Protein AF-A0A523Z1K8-F1 (afdb_monomer_lite)

pLDDT: mean 71.81, std 11.71, range [42.38, 91.81]

Foldseek 3Di:
DDDDDDPDDDDDPPPPVVVVVVVVVVVVVVVVVVVCCQPPCVHPVVVVVVVVVVVVVVVVVVVVVVVVVVVVVVVVVVVVVVVNVVVVCCVPVVDDDPPDDDDDDDDD

Structure (mmCIF, N/CA/C/O backbone):
data_AF-A0A523Z1K8-F1
#
_entry.id   AF-A0A523Z1K8-F1
#
loop_
_atom_site.group_PDB
_atom_site.id
_atom_site.type_symbol
_atom_site.label_atom_id
_atom_site.label_alt_id
_atom_site.label_comp_id
_atom_site.label_asym_id
_atom_site.label_entity_id
_atom_site.label_seq_id
_atom_site.pdbx_PDB_ins_code
_atom_site.Cartn_x
_atom_site.Cartn_y
_atom_site.Cartn_z
_atom_site.occupancy
_atom_site.B_iso_or_equiv
_atom_site.auth_seq_id
_atom_site.auth_comp_id
_atom_site.auth_asym_id
_atom_site.auth_atom_id
_atom_site.pdbx_PDB_model_num
ATOM 1 N N . MET A 1 1 ? 56.025 -44.637 -50.572 1.00 42.38 1 MET A N 1
ATOM 2 C CA . MET A 1 1 ? 56.628 -43.355 -50.149 1.00 42.38 1 MET A CA 1
ATOM 3 C C . MET A 1 1 ? 55.493 -42.391 -49.822 1.00 42.38 1 MET A C 1
ATOM 5 O O . MET A 1 1 ? 54.507 -42.366 -50.547 1.00 42.38 1 MET A O 1
ATOM 9 N N . LEU A 1 2 ? 55.574 -41.760 -48.653 1.00 48.25 2 LEU A N 1
ATOM 10 C CA . LEU A 1 2 ? 54.483 -41.119 -47.914 1.00 48.25 2 LEU A CA 1
ATOM 11 C C . LEU A 1 2 ? 53.985 -39.788 -48.511 1.00 48.25 2 LEU A C 1
ATOM 13 O O . LEU A 1 2 ? 54.772 -38.996 -49.007 1.00 48.25 2 LEU A O 1
ATOM 17 N N . GLN A 1 3 ? 52.672 -39.584 -48.345 1.00 57.62 3 GLN A N 1
ATOM 18 C CA . GLN A 1 3 ? 51.956 -38.380 -47.883 1.00 57.62 3 GLN A CA 1
ATOM 19 C C . GLN A 1 3 ? 52.381 -36.993 -48.393 1.00 57.62 3 GLN A C 1
ATOM 21 O O . GLN A 1 3 ? 53.470 -36.534 -48.086 1.00 57.62 3 GLN A O 1
ATOM 26 N N . TYR A 1 4 ? 51.407 -36.225 -48.907 1.00 58.47 4 TYR A N 1
ATOM 27 C CA . TYR A 1 4 ? 50.856 -35.093 -48.135 1.00 58.47 4 TYR A CA 1
ATOM 28 C C . TYR A 1 4 ? 49.564 -34.545 -48.774 1.00 58.47 4 TYR A C 1
ATOM 30 O O . TYR A 1 4 ? 49.585 -33.714 -49.680 1.00 58.47 4 TYR A O 1
ATOM 38 N N . THR A 1 5 ? 48.397 -34.970 -48.286 1.00 58.38 5 THR A N 1
ATOM 39 C CA . THR A 1 5 ? 47.136 -34.281 -48.596 1.00 58.38 5 THR A CA 1
ATOM 40 C C . THR A 1 5 ? 47.060 -33.005 -47.763 1.00 58.38 5 THR A C 1
ATOM 42 O O . THR A 1 5 ? 46.872 -33.043 -46.545 1.00 58.38 5 THR A O 1
ATOM 45 N N . ASN A 1 6 ? 47.228 -31.864 -48.426 1.00 55.41 6 ASN A N 1
ATOM 46 C CA . ASN A 1 6 ? 47.252 -30.542 -47.816 1.00 55.41 6 ASN A CA 1
ATOM 47 C C . ASN A 1 6 ? 45.864 -30.158 -47.258 1.00 55.41 6 ASN A C 1
ATOM 49 O O . ASN A 1 6 ? 44.970 -29.705 -47.975 1.00 55.41 6 ASN A O 1
ATOM 53 N N . ARG A 1 7 ? 45.678 -30.340 -45.945 1.00 59.66 7 ARG A N 1
ATOM 54 C CA . ARG A 1 7 ? 44.539 -29.808 -45.188 1.00 59.66 7 ARG A CA 1
ATOM 55 C C . ARG A 1 7 ? 44.713 -28.305 -44.963 1.00 59.66 7 ARG A C 1
ATOM 57 O O . ARG A 1 7 ? 45.258 -27.893 -43.947 1.00 59.66 7 ARG A O 1
ATOM 64 N N . LYS A 1 8 ? 44.156 -27.475 -45.847 1.00 48.44 8 LYS A N 1
ATOM 65 C CA . LYS A 1 8 ? 43.859 -26.063 -45.534 1.00 48.44 8 LYS A CA 1
ATOM 66 C C . LYS A 1 8 ? 42.427 -25.687 -45.913 1.00 48.44 8 LYS A C 1
ATOM 68 O O . LYS A 1 8 ? 42.166 -24.782 -46.698 1.00 48.44 8 LYS A O 1
ATOM 73 N N . LYS A 1 9 ? 41.478 -26.394 -45.291 1.00 52.28 9 LYS A N 1
ATOM 74 C CA . LYS A 1 9 ? 40.128 -25.877 -45.025 1.00 52.28 9 LYS A CA 1
ATOM 75 C C . LYS A 1 9 ? 40.201 -24.958 -43.787 1.00 52.28 9 LYS A C 1
ATOM 77 O O . LYS A 1 9 ? 41.040 -25.174 -42.921 1.00 52.28 9 LYS A O 1
ATOM 82 N N . PHE A 1 10 ? 39.289 -23.985 -43.697 1.00 55.44 10 PHE A N 1
ATOM 83 C CA . PHE A 1 10 ? 38.860 -23.302 -42.457 1.00 55.44 10 PHE A CA 1
ATOM 84 C C . PHE A 1 10 ? 39.442 -21.950 -41.976 1.00 55.44 10 PHE A C 1
ATOM 86 O O . PHE A 1 10 ? 39.199 -21.600 -40.829 1.00 55.44 10 PHE A O 1
ATOM 93 N N . TYR A 1 11 ? 40.052 -21.086 -42.804 1.00 56.31 11 TYR A N 1
ATOM 94 C CA . TYR A 1 11 ? 40.395 -19.714 -42.335 1.00 56.31 11 TYR A CA 1
ATOM 95 C C . TYR A 1 11 ? 40.145 -18.560 -43.328 1.00 56.31 11 TYR A C 1
ATOM 97 O O . TYR A 1 11 ? 40.887 -17.585 -43.339 1.00 56.31 11 TYR A O 1
ATOM 105 N N . ARG A 1 12 ? 39.074 -18.599 -44.142 1.00 51.94 12 ARG A N 1
ATOM 106 C CA . ARG A 1 12 ? 38.720 -17.469 -45.046 1.00 51.94 12 ARG A CA 1
ATOM 107 C C . ARG A 1 12 ? 37.480 -16.651 -44.671 1.00 51.94 12 ARG A C 1
ATOM 109 O O . ARG A 1 12 ? 37.281 -15.597 -45.263 1.00 51.94 12 ARG A O 1
ATOM 116 N N . ASN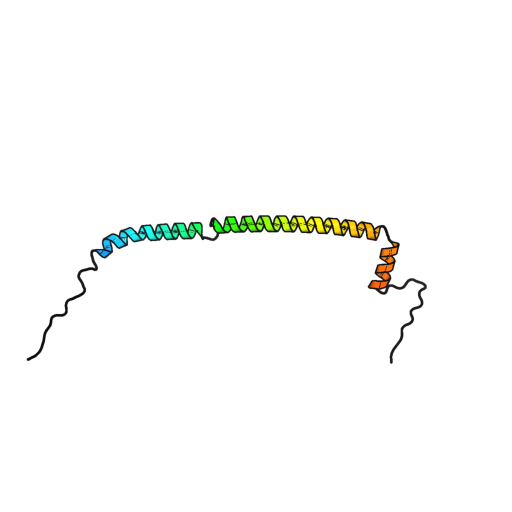 A 1 13 ? 36.689 -17.046 -43.667 1.00 53.06 13 ASN A N 1
ATOM 117 C CA . ASN A 1 13 ? 35.390 -16.396 -43.400 1.00 53.06 13 ASN A CA 1
ATOM 118 C C . ASN A 1 13 ? 35.307 -15.517 -42.135 1.00 53.06 13 ASN A C 1
ATOM 120 O O . ASN A 1 13 ? 34.239 -15.008 -41.806 1.00 53.06 13 ASN A O 1
ATOM 124 N N . LYS A 1 14 ? 36.423 -15.266 -41.434 1.00 51.59 14 LYS A N 1
ATOM 125 C CA . LYS A 1 14 ? 36.432 -14.395 -40.237 1.00 51.59 14 LYS A CA 1
ATOM 126 C C . LYS A 1 14 ? 36.305 -12.893 -40.547 1.00 51.59 14 LYS A C 1
ATOM 128 O O . LYS A 1 14 ? 36.042 -12.121 -39.630 1.00 51.59 14 LYS A O 1
ATOM 133 N N . PHE A 1 15 ? 36.482 -12.456 -41.798 1.00 51.56 15 PHE A N 1
ATOM 134 C CA . PHE A 1 15 ? 36.570 -11.024 -42.132 1.00 51.56 15 PHE A CA 1
ATOM 135 C C . PHE A 1 15 ? 35.251 -10.381 -42.601 1.00 51.56 15 PHE A C 1
ATOM 137 O O . PHE A 1 15 ? 35.044 -9.196 -42.351 1.00 51.56 15 PHE A O 1
ATOM 144 N N . ARG A 1 16 ? 34.316 -11.138 -43.202 1.00 51.56 16 ARG A N 1
ATOM 145 C CA . ARG 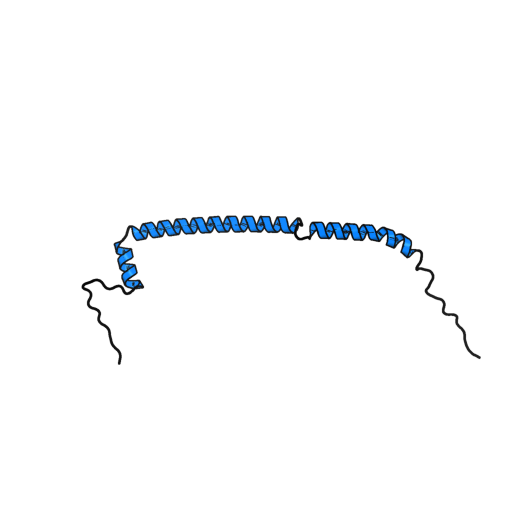A 1 16 ? 32.996 -10.604 -43.610 1.00 51.56 16 ARG A CA 1
ATOM 146 C C . ARG A 1 16 ? 31.969 -10.570 -42.471 1.00 51.56 16 ARG A C 1
ATOM 148 O O . ARG A 1 16 ? 31.182 -9.629 -42.410 1.00 51.56 16 ARG A O 1
ATOM 155 N N . LEU A 1 17 ? 32.035 -11.505 -41.514 1.00 56.06 17 LEU A N 1
ATOM 156 C CA . LEU A 1 17 ? 31.176 -11.477 -40.317 1.00 56.06 17 LEU A CA 1
ATOM 157 C C . LEU A 1 17 ? 31.426 -10.237 -39.442 1.00 56.06 17 LEU A C 1
ATOM 159 O O . LEU A 1 17 ? 30.488 -9.673 -38.882 1.00 56.06 17 LEU A O 1
ATOM 163 N N . LYS A 1 18 ? 32.675 -9.756 -39.365 1.00 54.91 18 LYS A N 1
ATOM 164 C CA . LYS A 1 18 ? 33.047 -8.602 -38.528 1.00 54.91 18 LYS A CA 1
ATOM 165 C C . LYS A 1 18 ? 32.341 -7.299 -38.916 1.00 54.91 18 LYS A C 1
ATOM 167 O O . LYS A 1 18 ? 32.221 -6.419 -38.069 1.00 54.91 18 LYS A O 1
ATOM 172 N N . ARG A 1 19 ? 31.877 -7.146 -40.163 1.00 59.09 19 ARG A N 1
ATOM 173 C CA . ARG A 1 19 ? 31.250 -5.895 -40.628 1.00 59.09 19 ARG A CA 1
ATOM 174 C C . ARG A 1 19 ? 29.775 -5.787 -40.232 1.00 59.09 19 ARG A C 1
ATOM 176 O O . ARG A 1 19 ? 29.321 -4.688 -39.935 1.00 59.09 19 ARG A O 1
ATOM 183 N N . HIS A 1 20 ? 29.060 -6.911 -40.171 1.00 61.59 20 HIS A N 1
ATOM 184 C CA . HIS A 1 20 ? 27.662 -6.951 -39.728 1.00 61.59 20 HIS A CA 1
ATOM 185 C C . HIS A 1 20 ? 27.540 -7.119 -38.207 1.00 61.59 20 HIS A C 1
ATOM 187 O O . HIS A 1 20 ? 26.675 -6.488 -37.611 1.00 61.59 20 HIS A O 1
ATOM 193 N N . LEU A 1 21 ? 28.462 -7.841 -37.552 1.00 62.50 21 LEU A N 1
ATOM 194 C CA . LEU A 1 21 ? 28.492 -7.934 -36.083 1.00 62.50 21 LEU A CA 1
ATOM 195 C C . LEU A 1 21 ? 28.674 -6.564 -35.409 1.00 62.50 21 LEU A C 1
ATOM 197 O O . LEU A 1 21 ? 28.011 -6.277 -34.419 1.00 62.50 21 LEU A O 1
ATOM 201 N N . LYS A 1 22 ? 29.518 -5.686 -35.970 1.00 67.00 22 LYS A N 1
ATOM 202 C CA . LYS A 1 22 ? 29.710 -4.320 -35.447 1.00 67.00 22 LYS A CA 1
ATOM 203 C C . LYS A 1 22 ? 28.448 -3.452 -35.537 1.00 67.00 22 LYS A C 1
ATOM 205 O O . LYS A 1 22 ? 28.287 -2.556 -34.722 1.00 67.00 22 LYS A O 1
ATOM 210 N N . LYS A 1 23 ? 27.564 -3.715 -36.509 1.00 75.94 23 LYS A N 1
ATOM 211 C CA . LYS A 1 23 ? 26.286 -2.999 -36.674 1.00 75.94 23 LYS A CA 1
ATOM 212 C C . LYS A 1 23 ? 25.175 -3.557 -35.782 1.00 75.94 23 LYS A C 1
ATOM 214 O O . LYS A 1 23 ? 24.271 -2.820 -35.419 1.00 75.94 23 LYS A O 1
ATOM 219 N N . LEU A 1 24 ? 25.259 -4.834 -35.414 1.00 80.44 24 LEU A N 1
ATOM 220 C CA . LEU A 1 24 ? 24.315 -5.487 -34.502 1.00 80.44 24 LEU A CA 1
ATOM 221 C C . LEU A 1 24 ? 24.598 -5.165 -33.029 1.00 80.44 24 LEU A C 1
ATOM 223 O O . LEU A 1 24 ? 23.669 -5.124 -32.229 1.00 80.44 24 LEU A O 1
ATOM 227 N N . LEU A 1 25 ? 25.855 -4.879 -32.681 1.00 85.31 25 LEU A N 1
ATOM 228 C CA . LEU A 1 25 ? 26.259 -4.504 -31.324 1.00 85.31 25 LEU A CA 1
ATOM 229 C C . LEU A 1 25 ? 25.446 -3.328 -30.730 1.00 85.31 25 LEU A C 1
ATOM 231 O O . LEU A 1 25 ? 24.921 -3.496 -29.630 1.00 85.31 25 LEU A O 1
ATOM 235 N N . PRO A 1 26 ? 25.269 -2.176 -31.417 1.00 88.94 26 PRO A N 1
ATOM 236 C CA . PRO A 1 26 ? 24.464 -1.080 -30.875 1.00 88.94 26 PRO A CA 1
ATOM 237 C C . PRO A 1 26 ? 22.975 -1.427 -30.783 1.00 88.94 26 PRO A C 1
ATOM 239 O O . PRO A 1 26 ? 22.305 -0.962 -29.871 1.00 88.94 26 PRO A O 1
ATOM 242 N N . ILE A 1 27 ? 22.455 -2.270 -31.681 1.00 88.94 27 ILE A N 1
ATOM 243 C CA . ILE A 1 27 ? 21.046 -2.692 -31.669 1.00 88.94 27 ILE A CA 1
ATOM 244 C C . ILE A 1 27 ? 20.767 -3.571 -30.447 1.00 88.94 27 ILE A C 1
ATOM 246 O O . ILE A 1 27 ? 19.774 -3.371 -29.757 1.00 88.94 27 ILE A O 1
ATOM 250 N N . ILE A 1 28 ? 21.668 -4.506 -30.142 1.00 90.12 28 ILE A N 1
ATOM 251 C CA . ILE A 1 28 ? 21.569 -5.367 -28.958 1.00 90.12 28 ILE A CA 1
ATOM 252 C C . ILE A 1 28 ? 21.738 -4.547 -27.676 1.00 90.12 28 ILE A C 1
ATOM 254 O O . ILE A 1 28 ? 20.991 -4.753 -26.724 1.00 90.12 28 ILE A O 1
ATOM 258 N N . ALA A 1 29 ? 22.671 -3.592 -27.655 1.00 90.25 29 ALA A N 1
ATOM 259 C CA . ALA A 1 29 ? 22.851 -2.698 -26.515 1.00 90.25 29 ALA A CA 1
ATOM 260 C C . ALA A 1 29 ? 21.605 -1.829 -26.268 1.00 90.25 29 ALA A C 1
ATOM 262 O O . ALA A 1 29 ? 21.157 -1.709 -25.130 1.00 90.25 29 ALA A O 1
ATOM 263 N N . LEU A 1 30 ? 21.005 -1.281 -27.328 1.00 91.81 30 LEU A N 1
ATOM 264 C CA . LEU A 1 30 ? 19.780 -0.488 -27.241 1.00 91.81 30 LEU A CA 1
ATOM 265 C C . LEU A 1 30 ? 18.585 -1.338 -26.789 1.00 91.81 30 LEU A C 1
ATOM 267 O O . LEU A 1 30 ? 17.825 -0.914 -25.923 1.00 91.81 30 LEU A O 1
ATOM 271 N N . ALA A 1 31 ? 18.442 -2.551 -27.328 1.00 89.81 31 ALA A N 1
ATOM 272 C CA . ALA A 1 31 ? 17.400 -3.486 -26.917 1.00 89.81 31 ALA A CA 1
ATOM 273 C C . ALA A 1 31 ? 17.558 -3.907 -25.447 1.00 89.81 31 ALA A C 1
ATOM 275 O O . ALA A 1 31 ? 16.577 -3.931 -24.711 1.00 89.81 31 ALA A O 1
ATOM 276 N N . GLY A 1 32 ? 18.788 -4.176 -24.997 1.00 89.31 32 GLY A N 1
ATOM 277 C CA . GLY A 1 32 ? 19.089 -4.475 -23.597 1.00 89.31 32 GLY A CA 1
ATOM 278 C C . GLY A 1 32 ? 18.811 -3.292 -22.668 1.00 89.31 32 GLY A C 1
ATOM 279 O O . GLY A 1 32 ? 18.244 -3.478 -21.595 1.00 89.31 32 GLY A O 1
ATOM 280 N N . TYR A 1 33 ? 19.133 -2.071 -23.102 1.00 86.31 33 TYR A N 1
ATOM 281 C CA . TYR A 1 33 ? 18.828 -0.847 -22.362 1.00 86.31 33 TYR A CA 1
ATOM 282 C C . TYR A 1 33 ? 17.316 -0.623 -22.230 1.00 86.31 33 TYR A C 1
ATOM 284 O O . TYR A 1 33 ? 16.824 -0.398 -21.128 1.00 86.31 33 TYR A O 1
ATOM 292 N N . LEU A 1 34 ? 16.563 -0.766 -23.325 1.00 85.31 34 LEU A N 1
ATOM 293 C CA . LEU A 1 34 ? 15.099 -0.684 -23.319 1.00 85.31 34 LEU A CA 1
ATOM 294 C C . LEU A 1 34 ? 14.473 -1.773 -22.442 1.00 85.31 34 LEU A C 1
ATOM 296 O O . LEU A 1 34 ? 13.565 -1.487 -21.667 1.00 85.31 34 LEU A O 1
ATOM 300 N N . TYR A 1 35 ? 14.982 -3.003 -22.519 1.00 84.25 35 TYR A N 1
ATOM 301 C CA . TYR A 1 35 ? 14.532 -4.108 -21.676 1.00 84.25 35 TYR A CA 1
ATOM 302 C C . TYR A 1 35 ? 14.775 -3.820 -20.190 1.00 84.25 35 TYR A C 1
ATOM 304 O O . TYR A 1 35 ? 13.870 -3.991 -19.378 1.00 84.25 35 TYR A O 1
ATOM 312 N N . TYR A 1 36 ? 15.960 -3.317 -19.833 1.00 82.38 36 TYR A N 1
ATOM 313 C CA . TYR A 1 36 ? 16.278 -2.910 -18.464 1.00 82.38 36 TYR A CA 1
ATOM 314 C C . TYR A 1 36 ? 15.393 -1.753 -17.979 1.00 82.38 36 TYR A C 1
ATOM 316 O O . TYR A 1 36 ? 15.001 -1.721 -16.819 1.00 82.38 36 TYR A O 1
ATOM 324 N N . LEU A 1 37 ? 15.025 -0.825 -18.862 1.00 78.38 37 LEU A N 1
ATOM 325 C CA . LEU A 1 37 ? 14.149 0.299 -18.527 1.00 78.38 37 LEU A CA 1
ATOM 326 C C . LEU A 1 37 ? 12.686 -0.150 -18.330 1.00 78.38 37 LEU A C 1
ATOM 328 O O . LEU A 1 37 ? 11.988 0.369 -17.463 1.00 78.38 37 LEU A O 1
ATOM 332 N N . LEU A 1 38 ? 12.237 -1.159 -19.085 1.00 72.38 38 LEU A N 1
ATOM 333 C CA . LEU A 1 38 ? 10.881 -1.718 -19.013 1.00 72.38 38 LEU A CA 1
ATOM 334 C C . LEU A 1 38 ? 10.685 -2.712 -17.856 1.00 72.38 38 LEU A C 1
ATOM 336 O O . LEU A 1 38 ? 9.629 -2.692 -17.221 1.00 72.38 38 LEU A O 1
ATOM 340 N N . LEU A 1 39 ? 11.673 -3.573 -17.588 1.00 69.62 39 LEU A N 1
ATOM 341 C CA . LEU A 1 39 ? 11.630 -4.606 -16.539 1.00 69.62 39 LEU A CA 1
ATOM 342 C C . LEU A 1 39 ? 12.426 -4.246 -15.277 1.00 69.62 39 LEU A C 1
ATOM 344 O O . LEU A 1 39 ? 12.456 -5.026 -14.327 1.00 69.62 39 LEU A O 1
ATOM 348 N N . GLY A 1 40 ? 13.086 -3.092 -15.256 1.00 71.12 40 GLY A N 1
ATOM 349 C CA . GLY A 1 40 ? 13.838 -2.629 -14.098 1.00 71.12 40 GLY A CA 1
ATOM 350 C C . GLY A 1 40 ? 12.949 -2.335 -12.884 1.00 71.12 40 GLY A C 1
ATOM 351 O O . GLY A 1 40 ? 11.719 -2.352 -12.972 1.00 71.12 40 GLY A O 1
ATOM 352 N N . PRO A 1 41 ? 13.557 -1.994 -11.736 1.00 63.00 41 PRO A N 1
ATOM 353 C CA . PRO A 1 41 ? 12.831 -1.704 -10.495 1.00 63.00 41 PRO A CA 1
ATOM 354 C C . PRO A 1 41 ? 11.824 -0.545 -10.625 1.00 63.00 41 PRO A C 1
ATOM 356 O O . PRO A 1 41 ? 10.817 -0.529 -9.920 1.00 63.00 41 PRO A O 1
ATOM 359 N N . TYR A 1 42 ? 12.053 0.376 -11.568 1.00 65.19 42 TYR A N 1
ATOM 360 C CA . TYR A 1 42 ? 11.157 1.490 -11.918 1.00 65.19 42 TYR A CA 1
ATOM 361 C C . TYR A 1 42 ? 10.322 1.234 -13.186 1.00 65.19 42 TYR A C 1
ATOM 363 O O . TYR A 1 42 ? 9.706 2.149 -13.728 1.00 65.19 42 TYR A O 1
ATOM 371 N N . GLY A 1 43 ? 10.324 0.002 -13.694 1.00 70.00 43 GLY A N 1
ATOM 372 C CA . GLY A 1 43 ? 9.636 -0.371 -14.920 1.00 70.00 43 GLY A CA 1
ATOM 373 C C . GLY A 1 43 ? 8.113 -0.294 -14.803 1.00 70.00 43 GLY A C 1
ATOM 374 O O . GLY A 1 43 ? 7.531 -0.423 -13.721 1.00 70.00 43 GLY A O 1
ATOM 375 N N . PHE A 1 44 ? 7.446 -0.147 -15.950 1.00 66.81 44 PHE A N 1
ATOM 376 C CA . PHE A 1 44 ? 5.982 -0.053 -16.060 1.00 66.81 44 PHE A CA 1
ATOM 377 C C . PHE A 1 44 ? 5.241 -1.216 -15.385 1.00 66.81 44 PHE A C 1
ATOM 379 O O . PHE A 1 44 ? 4.156 -1.030 -14.833 1.00 66.81 44 PHE A O 1
ATOM 386 N N . ILE A 1 45 ? 5.836 -2.411 -15.396 1.00 72.12 45 ILE A N 1
ATOM 387 C CA . ILE A 1 45 ? 5.273 -3.607 -14.758 1.00 72.12 45 ILE A CA 1
ATOM 388 C C . ILE A 1 45 ? 5.196 -3.419 -13.242 1.00 72.12 45 ILE A C 1
ATOM 390 O O . ILE A 1 45 ? 4.173 -3.734 -12.634 1.00 72.12 45 ILE A O 1
ATOM 394 N N . ASN A 1 46 ? 6.248 -2.860 -12.639 1.00 74.62 46 ASN A N 1
ATOM 395 C CA . ASN A 1 46 ? 6.302 -2.651 -11.200 1.00 74.62 46 ASN A CA 1
ATOM 396 C C . ASN A 1 46 ? 5.313 -1.558 -10.782 1.00 74.62 46 ASN A C 1
ATOM 398 O O . ASN A 1 46 ? 4.559 -1.752 -9.839 1.00 74.62 46 ASN A O 1
ATOM 402 N N . ILE A 1 47 ? 5.202 -0.473 -11.556 1.00 76.44 47 ILE A N 1
ATOM 403 C CA . ILE A 1 47 ? 4.192 0.578 -11.335 1.00 76.44 47 ILE A CA 1
ATOM 404 C C . ILE A 1 47 ? 2.770 -0.003 -11.381 1.00 76.44 47 ILE A C 1
ATOM 406 O O . ILE A 1 47 ? 1.923 0.333 -10.552 1.00 76.44 47 ILE A O 1
ATOM 410 N N . CYS A 1 48 ? 2.498 -0.902 -12.329 1.00 76.38 48 CYS A N 1
ATOM 411 C CA . CYS A 1 48 ? 1.194 -1.550 -12.436 1.00 76.38 48 CYS A CA 1
ATOM 412 C C . CYS A 1 48 ? 0.926 -2.500 -11.254 1.00 76.38 48 CYS A C 1
ATOM 414 O O . CYS A 1 48 ? -0.200 -2.562 -10.759 1.00 76.38 48 CYS A O 1
ATOM 416 N N . ARG A 1 49 ? 1.958 -3.202 -10.764 1.00 79.25 49 ARG A N 1
ATOM 417 C CA . ARG A 1 49 ? 1.861 -4.052 -9.569 1.00 79.25 49 ARG A CA 1
ATOM 418 C C . ARG A 1 49 ? 1.620 -3.224 -8.307 1.00 79.25 49 ARG A C 1
ATOM 420 O O 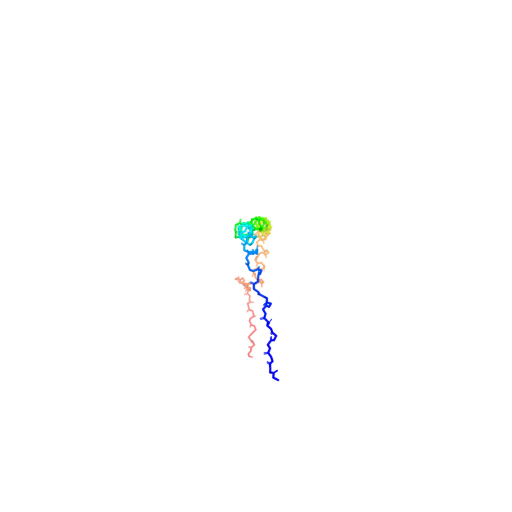. ARG A 1 49 ? 0.678 -3.519 -7.581 1.00 79.25 49 ARG A O 1
ATOM 427 N N . LEU A 1 50 ? 2.378 -2.143 -8.118 1.00 77.69 50 LEU A N 1
ATOM 428 C CA . LEU A 1 50 ? 2.231 -1.219 -6.992 1.00 77.69 50 LEU A CA 1
ATOM 429 C C . LEU A 1 50 ? 0.833 -0.593 -6.958 1.00 77.69 50 LEU A C 1
ATOM 431 O O . LEU A 1 50 ? 0.211 -0.568 -5.905 1.00 77.69 50 LEU A O 1
ATOM 435 N N . LYS A 1 51 ? 0.284 -0.172 -8.106 1.00 79.31 51 LYS A N 1
ATOM 436 C CA . LYS A 1 51 ? -1.100 0.333 -8.164 1.00 79.31 51 LYS A CA 1
ATOM 437 C C . LYS A 1 51 ? -2.135 -0.718 -7.766 1.00 79.31 51 LYS A C 1
ATOM 439 O O . LYS A 1 51 ? -3.133 -0.380 -7.138 1.00 79.31 51 LYS A O 1
ATOM 444 N N . LYS A 1 52 ? -1.935 -1.987 -8.139 1.00 79.56 52 LYS A N 1
ATOM 445 C CA . LYS A 1 52 ? -2.836 -3.075 -7.724 1.00 79.56 52 LYS A CA 1
ATOM 446 C C . LYS A 1 52 ? -2.737 -3.346 -6.223 1.00 79.56 52 LYS A C 1
ATOM 448 O O . LYS A 1 52 ? -3.769 -3.564 -5.594 1.00 79.56 52 LYS A O 1
ATOM 453 N N . GLU A 1 53 ? -1.527 -3.317 -5.672 1.00 82.31 53 GLU A N 1
ATOM 454 C CA . GLU A 1 53 ? -1.280 -3.455 -4.233 1.00 82.31 53 GLU A CA 1
ATOM 455 C C . GLU A 1 53 ? -1.903 -2.285 -3.454 1.00 82.31 53 GLU A C 1
ATOM 457 O O . GLU A 1 53 ? -2.626 -2.504 -2.491 1.00 82.31 53 GLU A O 1
ATOM 462 N N . GLU A 1 54 ? -1.744 -1.044 -3.912 1.00 82.62 54 GLU A N 1
ATOM 463 C CA . GLU A 1 54 ? -2.375 0.132 -3.297 1.00 82.62 54 GLU A CA 1
ATOM 464 C C . GLU A 1 54 ? -3.906 -0.009 -3.231 1.00 82.62 54 GLU A C 1
ATOM 466 O O . GLU A 1 54 ? -4.533 0.250 -2.201 1.00 82.62 54 GLU A O 1
ATOM 471 N N . LEU A 1 55 ? -4.517 -0.489 -4.316 1.00 84.19 55 LEU A N 1
ATOM 472 C CA . LEU A 1 55 ? -5.963 -0.684 -4.400 1.00 84.19 55 LEU A CA 1
ATOM 473 C C . LEU A 1 55 ? -6.447 -1.825 -3.492 1.00 84.19 55 LEU A C 1
ATOM 475 O O . LEU A 1 55 ? -7.533 -1.732 -2.916 1.00 84.19 55 LEU A O 1
ATOM 479 N N . SER A 1 56 ? -5.653 -2.889 -3.328 1.00 84.56 56 SER A N 1
ATOM 480 C CA . SER A 1 56 ? -5.977 -3.979 -2.404 1.00 84.56 56 SER A CA 1
ATOM 481 C C . SER A 1 56 ? -5.815 -3.556 -0.943 1.00 84.56 56 SER A C 1
ATOM 483 O O . SER A 1 56 ? -6.664 -3.906 -0.124 1.00 84.56 56 SER A O 1
ATOM 485 N N . PHE A 1 57 ? -4.792 -2.764 -0.611 1.00 81.06 57 PHE A N 1
ATOM 486 C CA . PHE A 1 57 ? -4.618 -2.199 0.728 1.00 81.06 57 PHE A CA 1
ATOM 487 C C . PHE A 1 57 ? -5.736 -1.222 1.081 1.00 81.06 57 PHE A C 1
ATOM 489 O O . PHE A 1 57 ? -6.257 -1.270 2.194 1.00 81.06 57 PHE A O 1
ATOM 496 N N . LYS A 1 58 ? -6.168 -0.385 0.132 1.00 84.94 58 LYS A N 1
ATOM 497 C CA . LYS A 1 58 ? -7.282 0.542 0.355 1.00 84.94 58 LYS A CA 1
ATOM 498 C C . LYS A 1 58 ? -8.585 -0.199 0.668 1.00 84.94 58 LYS A C 1
ATOM 500 O O . LYS A 1 58 ? -9.238 0.125 1.654 1.00 84.94 58 LYS A O 1
ATOM 505 N N . ARG A 1 59 ? -8.903 -1.251 -0.094 1.00 85.12 59 ARG A N 1
ATOM 506 C CA . ARG A 1 59 ? -10.078 -2.103 0.170 1.00 85.12 59 ARG A CA 1
ATOM 507 C C . ARG A 1 59 ? -9.996 -2.831 1.509 1.00 85.12 59 ARG A C 1
ATOM 509 O O . ARG A 1 59 ? -11.003 -2.957 2.192 1.00 85.12 59 ARG A O 1
ATOM 516 N N . GLN A 1 60 ? -8.816 -3.323 1.883 1.00 85.81 60 GLN A N 1
ATOM 517 C CA . GLN A 1 60 ? -8.620 -3.956 3.191 1.00 85.81 60 GLN A CA 1
ATOM 518 C C . GLN 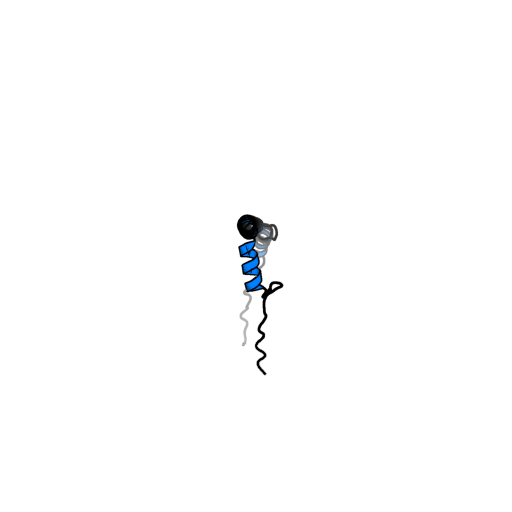A 1 60 ? -8.821 -2.958 4.330 1.00 85.81 60 GLN A C 1
ATOM 520 O O . GLN A 1 60 ? -9.467 -3.286 5.318 1.00 85.81 60 GLN A O 1
ATOM 525 N N . LYS A 1 61 ? -8.320 -1.729 4.176 1.00 85.44 61 LYS A N 1
ATOM 526 C CA . LYS A 1 61 ? -8.525 -0.662 5.155 1.00 85.44 61 LYS A CA 1
ATOM 527 C C . LYS A 1 61 ? -10.005 -0.316 5.318 1.00 85.44 61 LYS A C 1
ATOM 529 O O . LYS A 1 61 ? -10.450 -0.178 6.448 1.00 85.44 61 LYS A O 1
ATOM 534 N N . GLU A 1 62 ? -10.745 -0.187 4.219 1.00 88.62 62 GLU A N 1
ATOM 535 C CA . GLU A 1 62 ? -12.190 0.085 4.256 1.00 88.62 62 GLU A CA 1
ATOM 536 C C . GLU A 1 62 ? -12.948 -1.032 4.987 1.00 88.62 62 GLU A C 1
ATOM 538 O O . GLU A 1 62 ? -13.661 -0.742 5.940 1.00 88.62 62 GLU A O 1
ATOM 543 N N . ARG A 1 63 ? -12.690 -2.306 4.661 1.00 87.38 63 ARG A N 1
ATOM 544 C CA . ARG A 1 63 ? -13.304 -3.442 5.377 1.00 87.38 63 ARG A CA 1
ATOM 545 C C . ARG A 1 63 ? -12.978 -3.460 6.868 1.00 87.38 63 ARG A C 1
ATOM 547 O O . ARG A 1 63 ? -13.858 -3.677 7.687 1.00 87.38 63 ARG A O 1
ATOM 554 N N . LEU A 1 64 ? -11.717 -3.214 7.226 1.00 84.75 64 LEU A N 1
ATOM 555 C CA . LEU A 1 64 ? -11.299 -3.182 8.629 1.00 84.75 64 LEU A CA 1
ATOM 556 C C . LEU A 1 64 ? -11.928 -2.016 9.400 1.00 84.75 64 LEU A C 1
ATOM 558 O O . LEU A 1 64 ? -12.152 -2.142 10.601 1.00 84.75 64 LEU A O 1
ATOM 562 N N . LEU A 1 65 ? -12.188 -0.885 8.737 1.00 87.44 65 LEU A N 1
ATOM 563 C CA . LEU A 1 65 ? -12.908 0.238 9.338 1.00 87.44 65 LEU A CA 1
ATOM 564 C C . LEU A 1 65 ? -14.382 -0.109 9.563 1.00 87.44 65 LEU A C 1
ATOM 566 O O . LEU A 1 65 ? -14.873 0.107 10.666 1.00 87.44 65 LEU A O 1
ATOM 570 N N . GLU A 1 66 ? -15.043 -0.716 8.577 1.00 87.56 66 GLU A N 1
ATOM 571 C CA . GLU A 1 66 ? -16.426 -1.194 8.710 1.00 87.56 66 GLU A CA 1
ATOM 572 C C . GLU A 1 66 ? -16.563 -2.230 9.840 1.00 87.56 66 GLU A C 1
ATOM 574 O O . GLU A 1 66 ? -17.458 -2.129 10.677 1.00 87.56 66 GLU A O 1
ATOM 579 N N . GLU A 1 67 ? -15.637 -3.191 9.935 1.00 85.56 67 GLU A N 1
ATOM 580 C CA . GLU A 1 67 ? -15.613 -4.174 11.028 1.00 85.56 67 GLU A CA 1
ATOM 581 C C . GLU A 1 67 ? -15.383 -3.514 12.394 1.00 85.56 67 GLU A C 1
ATOM 583 O O . GLU A 1 67 ? -16.010 -3.889 13.385 1.00 85.56 67 GLU A O 1
ATOM 588 N N . ARG A 1 68 ? -14.502 -2.508 12.461 1.00 83.25 68 ARG A N 1
ATOM 589 C CA . ARG A 1 68 ? -14.252 -1.723 13.679 1.00 83.25 68 ARG A CA 1
ATOM 590 C C . ARG A 1 68 ? -15.495 -0.976 14.138 1.00 83.25 68 ARG A C 1
ATOM 592 O O . ARG A 1 68 ? -15.751 -0.956 15.342 1.00 83.25 68 ARG A O 1
ATOM 599 N N . GLU A 1 69 ? -16.221 -0.349 13.220 1.00 84.00 69 GLU A N 1
ATOM 600 C CA . GLU A 1 69 ? -17.451 0.383 13.528 1.00 84.00 69 GLU A CA 1
ATOM 601 C C . GLU A 1 69 ? -18.543 -0.579 13.995 1.00 84.00 69 GLU A C 1
ATOM 603 O O . GLU A 1 69 ? -19.054 -0.416 15.100 1.00 84.00 69 GLU A O 1
ATOM 608 N N . ALA A 1 70 ? -18.792 -1.662 13.254 1.00 81.94 70 ALA A N 1
ATOM 609 C CA . ALA A 1 70 ? -19.777 -2.674 13.633 1.00 81.94 70 ALA A CA 1
ATOM 610 C C . ALA A 1 70 ? -19.476 -3.314 15.002 1.00 81.94 70 ALA A C 1
ATOM 612 O O . ALA A 1 70 ? -20.380 -3.545 15.813 1.00 81.94 70 ALA A O 1
ATOM 613 N N . LEU A 1 71 ? -18.198 -3.580 15.293 1.00 78.44 71 LEU A N 1
ATOM 614 C CA . LEU A 1 71 ? -17.781 -4.123 16.584 1.00 78.44 71 LEU A CA 1
ATOM 615 C C . LEU A 1 71 ? -17.922 -3.086 17.706 1.00 78.44 71 LEU A C 1
ATOM 617 O O . LEU A 1 71 ? -18.327 -3.439 18.811 1.00 78.44 71 LEU A O 1
ATOM 621 N N . SER A 1 72 ? -17.624 -1.815 17.430 1.00 76.50 72 SER A N 1
ATOM 622 C CA . SER A 1 72 ? -17.798 -0.724 18.397 1.00 76.50 72 SER A CA 1
ATOM 623 C C . SER A 1 72 ? -19.272 -0.501 18.732 1.00 76.50 72 SER A C 1
ATOM 625 O O . SER A 1 72 ? -19.610 -0.378 19.906 1.00 76.50 72 SER A O 1
ATOM 627 N N . ASP A 1 73 ? -20.159 -0.545 17.740 1.00 77.25 73 ASP A N 1
ATOM 628 C CA . ASP A 1 73 ? -21.606 -0.446 17.949 1.00 77.25 73 ASP A CA 1
ATOM 629 C C . ASP A 1 73 ? -22.144 -1.631 18.758 1.00 77.25 73 ASP A C 1
ATOM 631 O O . ASP A 1 73 ? -22.946 -1.458 19.679 1.00 77.25 73 ASP A O 1
ATOM 635 N N . SER A 1 74 ? -21.633 -2.835 18.483 1.00 73.00 74 SER A N 1
ATOM 636 C CA . SER A 1 74 ? -21.961 -4.040 19.251 1.00 73.00 74 SER A CA 1
ATOM 637 C C . SER A 1 74 ? -21.493 -3.925 20.707 1.00 73.00 74 SER A C 1
ATOM 639 O O . SER A 1 74 ? -22.235 -4.260 21.629 1.00 73.00 74 SER A O 1
ATOM 641 N N . LEU A 1 75 ? -20.287 -3.397 20.937 1.00 74.75 75 LEU A N 1
ATOM 642 C CA . LEU A 1 75 ? -19.767 -3.137 22.281 1.00 74.75 75 LEU A CA 1
ATOM 643 C C . LEU A 1 75 ? -20.579 -2.070 23.016 1.00 74.75 75 LEU A C 1
ATOM 645 O O . LEU A 1 75 ? -20.839 -2.238 24.204 1.00 74.75 75 LEU A O 1
ATOM 649 N N . LEU A 1 76 ? -21.012 -1.009 22.333 1.00 72.19 76 LEU A N 1
ATOM 650 C CA . LEU A 1 76 ? -21.864 0.032 22.914 1.00 72.19 76 LEU A CA 1
ATOM 651 C C . LEU A 1 76 ? -23.253 -0.503 23.283 1.00 72.19 76 LEU A C 1
ATOM 653 O O . LEU A 1 76 ? -23.799 -0.116 24.317 1.00 72.19 76 LEU A O 1
ATOM 657 N N . MET A 1 77 ? -23.817 -1.410 22.481 1.00 69.12 77 MET A N 1
ATOM 658 C CA . MET A 1 77 ? -25.054 -2.117 22.827 1.00 69.12 77 MET A CA 1
ATOM 659 C C . MET A 1 77 ? -24.879 -2.996 24.069 1.00 69.12 77 MET A C 1
ATOM 661 O O . MET A 1 77 ? -25.692 -2.911 24.986 1.00 69.12 77 MET A O 1
ATOM 665 N N . ILE A 1 78 ? -23.801 -3.783 24.137 1.00 65.50 78 ILE A N 1
ATOM 666 C CA . ILE A 1 78 ? -23.508 -4.654 25.287 1.00 65.50 78 ILE A CA 1
ATOM 667 C C . ILE A 1 78 ? -23.203 -3.830 26.547 1.00 65.50 78 ILE A C 1
ATOM 669 O O . ILE A 1 78 ? -23.644 -4.187 27.633 1.00 65.50 78 ILE A O 1
ATOM 673 N N . GLN A 1 79 ? -22.485 -2.710 26.424 1.00 61.88 79 GLN A N 1
ATOM 674 C CA . GLN A 1 79 ? -22.206 -1.816 27.553 1.00 61.88 79 GLN A CA 1
ATOM 675 C C . GLN A 1 79 ? -23.457 -1.132 28.096 1.00 61.88 79 GLN A C 1
ATOM 677 O O . GLN A 1 79 ? -23.533 -0.896 29.300 1.00 61.88 79 GLN A O 1
ATOM 682 N N . LYS A 1 80 ? -24.425 -0.792 27.236 1.00 64.19 80 LYS A N 1
ATOM 683 C CA . LYS A 1 80 ? -25.707 -0.238 27.691 1.00 64.19 80 LYS A CA 1
ATOM 684 C C . LYS A 1 80 ? -26.509 -1.244 28.512 1.00 64.19 80 LYS A C 1
ATOM 686 O O . LYS A 1 80 ? -27.258 -0.825 29.389 1.00 64.19 80 LYS A O 1
ATOM 691 N N . ASP A 1 81 ? -26.321 -2.536 28.266 1.00 67.25 81 ASP A N 1
ATOM 692 C CA . ASP A 1 81 ? -26.933 -3.620 29.029 1.00 67.25 81 ASP A CA 1
ATOM 693 C C . ASP A 1 81 ? -25.956 -4.137 30.100 1.00 67.25 81 ASP A C 1
ATOM 695 O O . ASP A 1 81 ? -25.428 -5.253 30.055 1.00 67.25 81 ASP A O 1
ATOM 699 N N . THR A 1 82 ? -25.660 -3.266 31.067 1.00 67.12 82 THR A N 1
ATOM 700 C CA . THR A 1 82 ? -24.679 -3.490 32.144 1.00 67.12 82 THR A 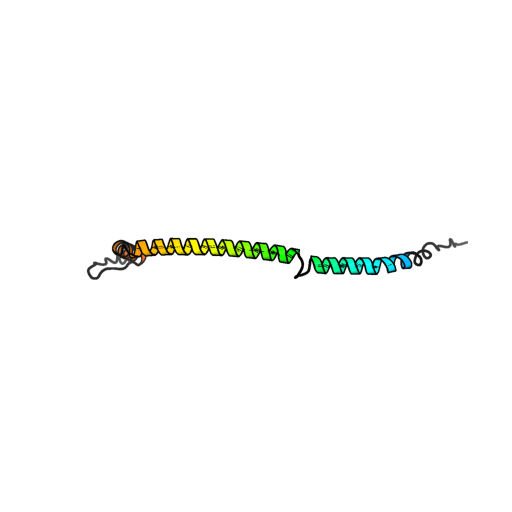CA 1
ATOM 701 C C . THR A 1 82 ? -24.891 -4.804 32.897 1.00 67.12 82 THR A C 1
ATOM 703 O O . THR A 1 82 ? -23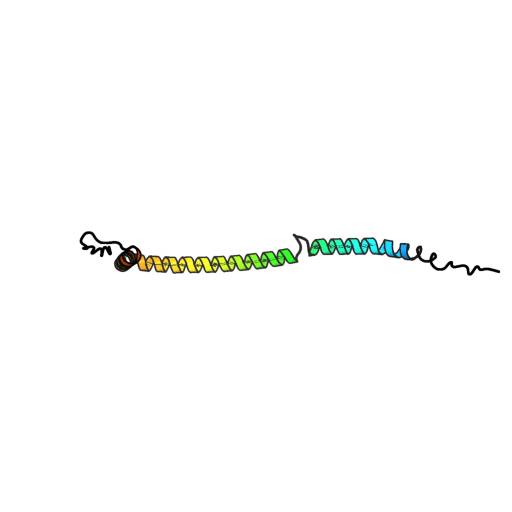.921 -5.427 33.328 1.00 67.12 82 THR A O 1
ATOM 706 N N . PHE A 1 83 ? -26.138 -5.269 32.994 1.00 67.25 83 PHE A N 1
ATOM 707 C CA . PHE A 1 83 ? -26.497 -6.532 33.634 1.00 67.25 83 PHE A CA 1
ATOM 708 C C . PHE A 1 83 ? -25.960 -7.761 32.879 1.00 67.25 83 PHE A C 1
ATOM 710 O O . PHE A 1 83 ? -25.445 -8.701 33.490 1.00 67.25 83 PHE A O 1
ATOM 717 N N . LEU A 1 84 ? -26.027 -7.757 31.544 1.00 66.56 84 LEU A N 1
ATOM 718 C CA . LEU A 1 84 ? -25.488 -8.844 30.723 1.00 66.56 84 LEU A CA 1
ATOM 719 C C . LEU A 1 84 ? -23.957 -8.845 30.723 1.00 66.56 84 LEU A C 1
ATOM 721 O O . LEU A 1 84 ? -23.349 -9.916 30.761 1.00 66.56 84 LEU A O 1
ATOM 725 N N . LEU A 1 85 ? -23.336 -7.662 30.738 1.00 71.38 85 LEU A N 1
ATOM 726 C CA . LEU A 1 85 ? -21.883 -7.521 30.850 1.00 71.38 85 LEU A CA 1
ATOM 727 C C . LEU A 1 85 ? -21.364 -8.089 32.180 1.00 71.38 85 LEU A C 1
ATOM 729 O O . LEU A 1 85 ? -20.386 -8.834 32.192 1.00 71.38 85 LEU A O 1
ATOM 733 N N . GLU A 1 86 ? -22.042 -7.784 33.288 1.00 69.31 86 GLU A N 1
ATOM 734 C CA . GLU A 1 86 ? -21.703 -8.298 34.618 1.00 69.31 86 GLU A CA 1
ATOM 735 C C . GLU A 1 86 ? -21.853 -9.825 34.691 1.00 69.31 86 GLU A C 1
ATOM 737 O O . GLU A 1 86 ? -20.972 -10.520 35.201 1.00 69.31 86 GLU A O 1
ATOM 742 N N . LYS A 1 87 ? -22.936 -10.371 34.122 1.00 75.12 87 LYS A N 1
ATOM 743 C CA . LYS A 1 87 ? -23.155 -11.821 34.053 1.00 75.12 87 LYS A CA 1
ATOM 744 C C . LYS A 1 87 ? -22.060 -12.530 33.249 1.00 75.12 87 LYS A C 1
ATOM 746 O O . LYS A 1 87 ? -21.510 -13.530 33.704 1.00 75.12 87 LYS A O 1
ATOM 751 N N . LEU A 1 88 ? -21.707 -11.993 32.083 1.00 74.44 88 LEU A N 1
ATOM 752 C CA . LEU A 1 88 ? -20.703 -12.589 31.200 1.00 74.44 88 LEU A CA 1
ATOM 753 C C . LEU A 1 88 ? -19.288 -12.479 31.790 1.00 74.44 88 LEU A C 1
ATOM 755 O O . LEU A 1 88 ? -18.488 -13.404 31.653 1.00 74.44 88 LEU A O 1
ATOM 759 N N . ALA A 1 89 ? -18.994 -11.390 32.507 1.00 72.56 89 ALA A N 1
ATOM 760 C CA . ALA A 1 89 ? -17.767 -11.243 33.282 1.00 72.56 89 ALA A CA 1
ATOM 761 C C . ALA A 1 89 ? -17.684 -12.260 34.433 1.00 72.56 89 ALA A C 1
ATOM 763 O O . ALA A 1 89 ? -16.631 -12.874 34.598 1.00 72.56 89 ALA A O 1
ATOM 764 N N . ARG A 1 90 ? -18.777 -12.511 35.178 1.00 75.25 90 ARG A N 1
ATOM 765 C CA . ARG A 1 90 ? -18.811 -13.566 36.213 1.00 75.25 90 ARG A CA 1
ATOM 766 C C . ARG A 1 90 ? -18.491 -14.942 35.635 1.00 75.25 90 ARG A C 1
ATOM 768 O O . ARG A 1 90 ? -17.638 -15.638 36.176 1.00 75.25 90 ARG A O 1
ATOM 775 N N . GLU A 1 91 ? -19.120 -15.308 34.520 1.00 75.50 91 GLU A N 1
ATOM 776 C CA . GLU A 1 91 ? -18.918 -16.619 33.887 1.00 75.50 91 GLU A CA 1
ATOM 777 C C . GLU A 1 91 ? -17.508 -16.783 33.296 1.00 75.50 91 GLU A C 1
ATOM 779 O O . GLU A 1 91 ? -16.902 -17.845 33.424 1.00 75.50 91 GLU A O 1
ATOM 784 N N . LYS A 1 92 ? -16.960 -15.744 32.650 1.00 74.31 92 LYS A N 1
ATOM 785 C CA . LYS A 1 92 ? -15.646 -15.810 31.982 1.00 74.31 92 LYS A CA 1
ATOM 786 C C . LYS A 1 92 ? -14.461 -15.638 32.926 1.00 74.31 92 LYS A C 1
ATOM 788 O O . LYS A 1 92 ? -13.415 -16.233 32.682 1.00 74.31 92 LYS A O 1
ATOM 793 N N . LEU A 1 93 ? -14.591 -14.778 33.934 1.00 75.19 93 LEU A N 1
ATOM 794 C CA . LEU A 1 93 ? -13.494 -14.390 34.825 1.00 75.19 93 LEU A CA 1
ATOM 795 C C . LEU A 1 93 ? -13.596 -15.052 36.205 1.00 75.19 93 LEU A C 1
ATOM 797 O O . LEU A 1 93 ? -12.732 -14.812 37.043 1.00 75.19 93 LEU A O 1
ATOM 801 N N . GLY A 1 94 ? -14.634 -15.860 36.454 1.00 71.06 94 GLY A N 1
ATOM 802 C CA . GLY A 1 94 ? -14.861 -16.500 37.752 1.00 71.06 94 GLY A CA 1
ATOM 803 C C . GLY A 1 94 ? -15.057 -15.488 38.883 1.00 71.06 94 GLY A C 1
ATOM 804 O O . GLY A 1 94 ? -14.684 -15.756 40.022 1.00 71.06 94 GLY A O 1
ATOM 805 N N . MET A 1 95 ? -15.569 -14.294 38.565 1.00 69.06 95 MET A N 1
ATOM 806 C CA . MET A 1 95 ? -15.753 -13.227 39.548 1.00 69.06 95 MET A CA 1
ATOM 807 C C . MET A 1 95 ? -16.915 -13.556 40.488 1.00 69.06 95 MET A C 1
ATOM 809 O O . MET A 1 95 ? -18.009 -13.901 40.046 1.00 69.06 95 MET A O 1
ATOM 813 N N . ILE A 1 96 ? -16.665 -13.401 41.785 1.00 66.06 96 ILE A N 1
ATOM 814 C CA . ILE A 1 96 ? -17.579 -13.728 42.885 1.00 66.06 96 ILE A CA 1
ATOM 815 C C . ILE A 1 96 ? -18.048 -12.422 43.536 1.00 66.06 96 ILE A C 1
ATOM 817 O O . ILE A 1 96 ? -17.240 -11.517 43.758 1.00 66.06 96 ILE A O 1
ATOM 821 N N . MET A 1 97 ? -19.346 -12.288 43.812 1.00 68.44 97 MET A N 1
ATOM 822 C CA . MET A 1 97 ? -19.915 -11.096 44.448 1.00 68.44 97 MET A CA 1
ATOM 823 C C . MET A 1 97 ? -19.627 -11.103 45.960 1.00 68.44 97 MET A C 1
ATOM 825 O O . MET A 1 97 ? -19.580 -12.181 46.558 1.00 68.44 97 MET A O 1
ATOM 829 N N . PRO A 1 98 ? -19.469 -9.941 46.629 1.00 58.25 98 PRO A N 1
ATOM 830 C CA . PRO A 1 98 ? -19.460 -9.894 48.091 1.00 58.25 98 PRO A CA 1
ATOM 831 C C . PRO A 1 98 ? -20.797 -10.424 48.641 1.00 58.25 98 PRO A C 1
ATOM 833 O O . PRO A 1 98 ? -21.803 -9.720 48.620 1.00 58.25 98 PRO A O 1
ATOM 836 N N . GLY A 1 99 ? -20.802 -11.685 49.088 1.00 67.44 99 GLY A N 1
ATOM 837 C CA . GLY A 1 99 ? -21.989 -12.424 49.543 1.00 67.44 99 GLY A CA 1
ATOM 838 C C . GLY A 1 99 ? -22.100 -13.852 48.990 1.00 67.44 99 GLY A C 1
ATOM 839 O O . GLY A 1 99 ? -22.827 -14.666 49.558 1.00 67.44 99 GLY A O 1
ATOM 840 N N . ASP A 1 100 ? -21.358 -14.183 47.933 1.00 68.50 100 ASP A N 1
ATOM 841 C CA . ASP A 1 100 ? -21.356 -15.526 47.349 1.00 68.50 100 ASP A CA 1
ATOM 842 C C . ASP A 1 100 ? -20.552 -16.516 48.213 1.00 68.50 100 ASP A C 1
ATOM 844 O O . ASP A 1 100 ? -19.452 -16.221 48.683 1.00 68.50 100 ASP A O 1
ATOM 848 N N . THR A 1 101 ? -21.092 -17.723 48.413 1.00 65.06 101 THR A N 1
ATOM 849 C CA . THR A 1 101 ? -20.418 -18.804 49.154 1.00 65.06 101 THR A CA 1
ATOM 850 C C . THR A 1 101 ? -19.630 -19.678 48.182 1.00 65.06 101 THR A C 1
ATOM 852 O O . THR A 1 101 ? -20.212 -20.427 47.400 1.00 65.06 101 THR A O 1
ATOM 855 N N . VAL A 1 102 ? -18.300 -19.582 48.220 1.00 65.62 102 VAL A N 1
ATOM 856 C CA . VAL A 1 102 ? -17.413 -20.386 47.367 1.00 65.62 102 VAL A CA 1
ATOM 857 C C . VAL A 1 102 ? -17.232 -21.770 47.982 1.00 65.62 102 VAL A C 1
ATOM 859 O O . VAL A 1 102 ? -16.696 -21.897 49.081 1.00 65.62 102 VAL A O 1
ATOM 862 N N . ILE A 1 103 ? -17.646 -22.812 47.263 1.00 67.25 103 ILE A N 1
ATOM 863 C CA . ILE A 1 103 ? -17.407 -24.207 47.646 1.00 67.25 103 ILE A CA 1
ATOM 864 C C . ILE A 1 103 ? -16.225 -24.705 46.813 1.00 67.25 103 ILE A C 1
ATOM 866 O O . ILE A 1 103 ? -16.371 -25.005 45.630 1.00 67.25 103 ILE A O 1
ATOM 870 N N . LEU A 1 104 ? -15.036 -24.741 47.416 1.00 72.62 104 LEU A N 1
ATOM 871 C CA . LEU A 1 104 ? -13.849 -25.336 46.802 1.00 72.62 104 LEU A CA 1
ATOM 872 C C . LEU A 1 104 ? -13.820 -26.820 47.159 1.00 72.62 104 LEU A C 1
ATOM 874 O O . LEU A 1 104 ? -13.661 -27.171 48.327 1.00 72.62 104 LEU A O 1
ATOM 878 N N . ASN A 1 105 ? -13.978 -27.682 46.156 1.00 64.25 105 ASN A N 1
ATOM 879 C CA . ASN A 1 105 ? -13.755 -29.111 46.323 1.00 64.25 105 ASN A CA 1
ATOM 880 C C . ASN A 1 105 ? -12.242 -29.345 46.261 1.00 64.25 105 ASN A C 1
ATOM 882 O O . ASN A 1 105 ? -11.632 -29.200 45.202 1.00 64.25 105 ASN A O 1
ATOM 886 N N . ILE A 1 106 ? -11.628 -29.609 47.411 1.00 68.38 106 ILE A N 1
ATOM 887 C CA . ILE A 1 106 ? -10.210 -29.949 47.498 1.00 68.38 106 ILE A CA 1
ATOM 888 C C . ILE A 1 106 ? -10.143 -31.461 47.291 1.00 68.38 106 ILE A C 1
ATOM 890 O O . ILE A 1 106 ? -10.530 -32.219 48.177 1.00 68.38 106 ILE A O 1
ATOM 894 N N . GLU A 1 107 ? -9.751 -31.893 46.097 1.00 64.56 107 GLU A N 1
ATOM 895 C CA . GLU A 1 107 ? -9.396 -33.294 45.861 1.00 64.56 107 GLU A CA 1
ATOM 896 C C . GLU A 1 107 ? -7.982 -33.518 46.427 1.00 64.56 107 GLU A C 1
ATOM 898 O O . GLU A 1 107 ? -7.052 -32.802 46.046 1.00 64.56 107 GLU A O 1
ATOM 903 N N . GLU A 1 108 ? -7.867 -34.433 47.400 1.00 53.44 108 GLU A N 1
ATOM 904 C CA . GLU A 1 108 ? -6.614 -34.861 48.055 1.00 53.44 108 GLU A CA 1
ATOM 905 C C . GLU A 1 108 ? -5.727 -35.728 47.151 1.00 53.44 108 GLU A C 1
ATOM 907 O O . GLU A 1 108 ? -6.271 -36.592 46.421 1.00 53.44 108 GLU A O 1
#

Radius of gyration: 40.83 Å; chains: 1; bounding box: 84×45×100 Å

Secondary structure (DSSP, 8-state):
---------S-SSHHHHHHHHHHHHHHHHHHHHHHHHHHSTTSHHHHHHHHHHHHHHHHHHHHHHHHHHHHHHHHHHHHH-HHHHHHHHHHHH----TT---------

Sequence (108 aa):
MLQYTNRKKFYRNKFRLKRHLKKLLPIIALAGYLYYLLLGPYGFINICRLKKEELSFKRQKERLLEEREALSDSLLMIQKDTFLLEKLAREKLGMIMPGDTVILNIEE